Protein AF-A0A967DG82-F1 (afdb_monomer_lite)

Sequence (126 aa):
MVRFLAVLIALTVANRLSAQDAAATESRRQDIYQQKVTAAMSHSNGQLVRREIREFNAVPQMDSTDKQRTSFSGLYRQGKTPVSYTAPDAADKGDKGDLEEIHQLVQDLVNAKNTRDGPHPNTLPL

Radius of gyration: 22.32 Å; chains: 1; bounding box: 39×28×78 Å

Secondary structure (DSSP, 8-state):
-HHHHHHHHHHHHHHHHHHHHHHHHHHHTT--EEEEEEEEEE-TTS-EEEEEEEEEEEEE-SS-EEEEEEEEEEEEEETTEEEEES-TT-S--S-HHHHHHHHHHHHHHHS-TTS--S--TTTS--

Foldseek 3Di:
DVVVVVVVVVVVVVVVVVVVVVVLLVVLQVDFDKDKDWDWDDDPVRHTFKIKIWIWGWGDDPQDIDTDTPFIKMWGDDPPDIDIDTDLDDDDDPDPVVSVVRVVVVCCVVHVSPDDPDDDSPPDDD

Structure (mmCIF, N/CA/C/O backbone):
data_AF-A0A967DG82-F1
#
_entry.id   AF-A0A967DG82-F1
#
loop_
_atom_site.group_PDB
_atom_site.id
_atom_site.type_symbol
_atom_site.label_atom_id
_atom_site.label_alt_id
_atom_site.label_comp_id
_atom_site.label_asym_id
_atom_site.label_entity_id
_atom_site.label_seq_id
_atom_site.pdbx_PDB_ins_code
_atom_site.Cartn_x
_atom_site.Cartn_y
_atom_site.Cartn_z
_atom_site.occupancy
_atom_site.B_iso_or_equiv
_atom_site.auth_seq_id
_atom_site.auth_comp_id
_atom_site.auth_asym_id
_atom_site.auth_atom_id
_atom_site.pdbx_PDB_model_num
ATOM 1 N N . MET A 1 1 ? 5.747 4.452 -60.631 1.00 57.22 1 MET A N 1
ATOM 2 C CA . MET A 1 1 ? 6.833 4.924 -59.737 1.00 57.22 1 MET A CA 1
ATOM 3 C C . MET A 1 1 ? 6.353 5.435 -58.373 1.00 57.22 1 MET A C 1
ATOM 5 O O . MET A 1 1 ? 6.996 5.108 -57.390 1.00 57.22 1 MET A O 1
ATOM 9 N N . VAL A 1 2 ? 5.227 6.154 -58.255 1.00 54.25 2 VAL A N 1
ATOM 10 C CA . VAL A 1 2 ? 4.785 6.790 -56.985 1.00 54.25 2 VAL A CA 1
ATOM 11 C C . VAL A 1 2 ? 4.489 5.805 -55.830 1.00 54.25 2 VAL A C 1
ATOM 13 O O . VAL A 1 2 ? 4.797 6.095 -54.679 1.00 54.25 2 VAL A O 1
ATOM 16 N N . ARG A 1 3 ? 3.965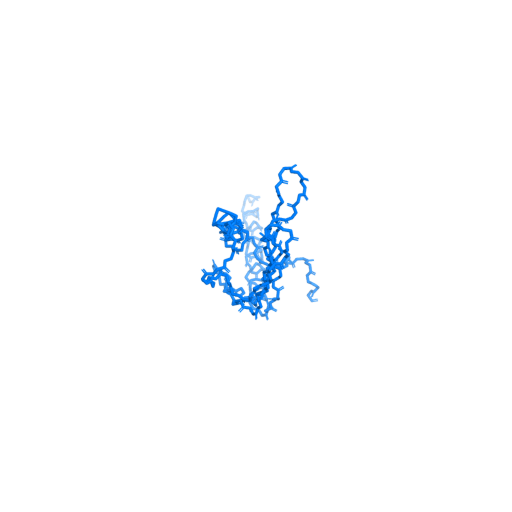 4.603 -56.118 1.00 54.78 3 ARG A N 1
ATOM 17 C CA . ARG A 1 3 ? 3.653 3.585 -55.089 1.00 54.78 3 ARG A CA 1
ATOM 18 C C . ARG A 1 3 ? 4.884 2.993 -54.387 1.00 54.78 3 ARG A C 1
ATOM 20 O O . ARG A 1 3 ? 4.795 2.655 -53.216 1.00 54.78 3 ARG A O 1
ATOM 27 N N . PHE A 1 4 ? 6.027 2.908 -55.070 1.00 55.53 4 PHE A N 1
ATOM 28 C CA . PHE A 1 4 ? 7.268 2.387 -54.480 1.00 55.53 4 PHE A CA 1
ATOM 29 C C . PHE A 1 4 ? 7.887 3.370 -53.480 1.00 55.53 4 PHE A C 1
ATOM 31 O O . PHE A 1 4 ? 8.402 2.954 -52.447 1.00 55.53 4 PHE A O 1
ATOM 38 N N . LEU A 1 5 ? 7.780 4.674 -53.752 1.00 59.19 5 LEU A N 1
ATOM 39 C CA . LEU A 1 5 ? 8.316 5.717 -52.879 1.00 59.19 5 LEU A CA 1
ATOM 40 C C . LEU A 1 5 ? 7.541 5.807 -51.552 1.00 59.19 5 LEU A C 1
ATOM 42 O O . LEU A 1 5 ? 8.149 5.938 -50.496 1.00 59.19 5 LEU A O 1
ATOM 46 N N . ALA A 1 6 ? 6.211 5.660 -51.590 1.00 60.59 6 ALA A N 1
ATOM 47 C CA . ALA A 1 6 ? 5.369 5.675 -50.391 1.00 60.59 6 ALA A CA 1
ATOM 48 C C . ALA A 1 6 ? 5.647 4.487 -49.451 1.00 60.59 6 ALA A C 1
ATOM 50 O O . ALA A 1 6 ? 5.713 4.665 -48.237 1.00 60.59 6 ALA A O 1
ATOM 51 N N . VAL A 1 7 ? 5.865 3.290 -50.008 1.00 68.31 7 VAL A N 1
ATOM 52 C CA . VAL A 1 7 ? 6.217 2.093 -49.224 1.00 68.31 7 VAL A CA 1
ATOM 53 C C . VAL A 1 7 ? 7.602 2.241 -48.593 1.00 68.31 7 VAL A C 1
ATOM 55 O O . VAL A 1 7 ? 7.778 1.891 -47.430 1.00 68.31 7 VAL A O 1
ATOM 58 N N . LEU A 1 8 ? 8.567 2.819 -49.315 1.00 68.31 8 LEU A N 1
ATOM 59 C CA . LEU A 1 8 ? 9.917 3.045 -48.797 1.00 68.31 8 LEU A CA 1
ATOM 60 C C . LEU A 1 8 ? 9.929 4.048 -47.630 1.00 68.31 8 LEU A C 1
ATOM 62 O O . LEU A 1 8 ? 10.612 3.813 -46.633 1.00 68.31 8 LEU A O 1
ATOM 66 N N . ILE A 1 9 ? 9.142 5.129 -47.733 1.00 70.50 9 ILE A N 1
ATOM 67 C CA . ILE A 1 9 ? 8.966 6.129 -46.665 1.00 70.50 9 ILE A CA 1
ATOM 68 C C . ILE A 1 9 ? 8.279 5.499 -45.448 1.00 70.50 9 ILE A C 1
ATOM 70 O O . ILE A 1 9 ? 8.747 5.670 -44.325 1.00 70.50 9 ILE A O 1
ATOM 74 N N . ALA A 1 10 ? 7.211 4.723 -45.655 1.00 66.88 10 ALA A N 1
ATOM 75 C CA . ALA A 1 10 ? 6.528 4.030 -44.563 1.00 66.88 10 ALA A CA 1
ATOM 76 C C . ALA A 1 10 ? 7.470 3.068 -43.816 1.00 66.88 10 ALA A C 1
ATOM 78 O O . ALA A 1 10 ? 7.479 3.054 -42.587 1.00 66.88 10 ALA A O 1
ATOM 79 N N . LEU A 1 11 ? 8.319 2.329 -44.542 1.00 69.50 11 LEU A N 1
ATOM 80 C CA . LEU A 1 11 ? 9.305 1.422 -43.946 1.00 69.50 11 LEU A CA 1
ATOM 81 C C . LEU A 1 11 ? 10.369 2.169 -43.130 1.00 69.50 11 LEU A C 1
ATOM 83 O O . LEU A 1 11 ? 10.753 1.729 -42.050 1.00 69.50 11 LEU A O 1
ATOM 87 N N . THR A 1 12 ? 10.850 3.310 -43.631 1.00 73.75 12 THR A N 1
ATOM 88 C CA . THR A 1 12 ? 11.868 4.106 -42.926 1.00 73.75 12 THR A CA 1
ATOM 89 C C . THR A 1 12 ? 11.311 4.771 -41.675 1.00 73.75 12 THR A C 1
ATOM 91 O O . THR A 1 12 ? 12.004 4.829 -40.659 1.00 73.75 12 THR A O 1
ATOM 94 N N . VAL A 1 13 ? 10.065 5.243 -41.726 1.00 69.69 13 VAL A N 1
ATOM 95 C CA . VAL A 1 13 ? 9.373 5.790 -40.554 1.00 69.69 13 VAL A CA 1
ATOM 96 C C . VAL A 1 13 ? 9.128 4.694 -39.519 1.00 69.69 13 VAL A C 1
ATOM 98 O O . VAL A 1 13 ? 9.475 4.895 -38.360 1.00 69.69 13 VAL A O 1
ATOM 101 N N . ALA A 1 14 ? 8.629 3.523 -39.929 1.00 67.12 14 ALA A N 1
ATOM 102 C CA . ALA A 1 14 ? 8.412 2.391 -39.027 1.00 67.12 14 ALA A CA 1
ATOM 103 C C . ALA A 1 14 ? 9.713 1.941 -38.340 1.00 67.12 14 ALA A C 1
ATOM 105 O O . ALA A 1 14 ? 9.728 1.778 -37.124 1.00 67.12 14 ALA A O 1
ATOM 106 N N . ASN A 1 15 ? 10.819 1.838 -39.087 1.00 66.81 15 ASN A N 1
ATOM 107 C CA . ASN A 1 15 ? 12.122 1.451 -38.536 1.00 66.81 15 ASN A CA 1
ATOM 108 C C . ASN A 1 15 ? 12.693 2.486 -37.555 1.00 66.81 15 ASN A C 1
ATOM 110 O O . ASN A 1 15 ? 13.323 2.123 -36.561 1.00 66.81 15 ASN A O 1
ATOM 114 N N . ARG A 1 16 ? 12.495 3.785 -37.820 1.00 60.38 16 ARG A N 1
ATOM 115 C CA . ARG A 1 16 ? 12.890 4.838 -36.872 1.00 60.38 16 ARG A CA 1
ATOM 116 C C . ARG A 1 16 ? 12.050 4.790 -35.607 1.00 60.38 16 ARG A C 1
ATOM 118 O O . ARG A 1 16 ? 12.615 4.908 -34.525 1.00 60.38 16 ARG A O 1
ATOM 125 N N . LEU A 1 17 ? 10.742 4.587 -35.746 1.00 62.66 17 LEU A N 1
ATOM 126 C CA . LEU A 1 17 ? 9.830 4.489 -34.613 1.00 62.66 17 LEU A CA 1
ATOM 127 C C . LEU A 1 17 ? 10.193 3.287 -33.731 1.00 62.66 17 LEU A C 1
ATOM 129 O O . LEU A 1 17 ? 10.389 3.449 -32.534 1.00 62.66 17 LEU A O 1
ATOM 133 N N . SER A 1 18 ? 10.433 2.117 -34.333 1.00 55.78 18 SER A N 1
ATOM 134 C CA . SER A 1 18 ? 10.856 0.923 -33.593 1.00 55.78 18 SER A CA 1
ATOM 135 C C . SER A 1 18 ? 12.213 1.093 -32.907 1.00 55.78 18 SER A C 1
ATOM 137 O O . SER A 1 18 ? 12.412 0.594 -31.804 1.00 55.78 18 SER A O 1
ATOM 139 N N . ALA A 1 19 ? 13.158 1.802 -33.535 1.00 61.12 19 ALA A N 1
ATOM 140 C CA . ALA A 1 19 ? 14.461 2.079 -32.932 1.00 61.12 19 ALA A CA 1
ATOM 141 C C . ALA A 1 19 ? 14.355 3.062 -31.752 1.00 61.12 19 ALA A C 1
ATOM 143 O O . ALA A 1 19 ? 15.042 2.891 -30.746 1.00 61.12 19 ALA A O 1
ATOM 144 N N . GLN A 1 20 ? 13.477 4.063 -31.852 1.00 60.44 20 GLN A N 1
ATOM 145 C CA . GLN A 1 20 ? 13.191 4.993 -30.758 1.00 60.44 20 GLN A CA 1
ATOM 146 C C . GLN A 1 20 ? 12.465 4.303 -29.601 1.00 60.44 20 GLN A C 1
ATOM 148 O O . GLN A 1 20 ? 12.838 4.509 -28.449 1.00 60.44 20 GLN A O 1
ATOM 153 N N . ASP A 1 21 ? 11.501 3.430 -29.891 1.00 60.56 21 ASP A N 1
ATOM 154 C CA . ASP A 1 21 ? 10.811 2.633 -28.876 1.00 60.56 21 ASP A CA 1
ATOM 155 C C . ASP A 1 21 ? 11.769 1.670 -28.165 1.00 60.56 21 ASP A C 1
ATOM 157 O O . ASP A 1 21 ? 11.703 1.523 -26.942 1.00 60.56 21 ASP A O 1
ATOM 161 N N . ALA A 1 22 ? 12.704 1.055 -28.897 1.00 60.12 22 ALA A N 1
ATOM 162 C CA . ALA A 1 22 ? 13.744 0.210 -28.315 1.00 60.12 22 ALA A CA 1
ATOM 163 C C . ALA A 1 22 ? 14.674 1.011 -27.387 1.00 60.12 22 ALA A C 1
ATOM 165 O O . ALA A 1 22 ? 14.914 0.588 -26.258 1.00 60.12 22 ALA A O 1
ATOM 166 N N . ALA A 1 23 ? 15.127 2.196 -27.809 1.00 60.75 23 ALA A N 1
ATOM 167 C CA . ALA A 1 23 ? 15.970 3.072 -26.993 1.00 60.75 23 ALA A CA 1
ATOM 168 C C . ALA A 1 23 ? 15.240 3.608 -25.747 1.00 60.75 23 ALA A C 1
ATOM 170 O O . ALA A 1 23 ? 15.806 3.624 -24.657 1.00 60.75 23 ALA A O 1
ATOM 171 N N . ALA A 1 24 ? 13.964 3.984 -25.873 1.00 57.72 24 ALA A N 1
ATOM 172 C CA .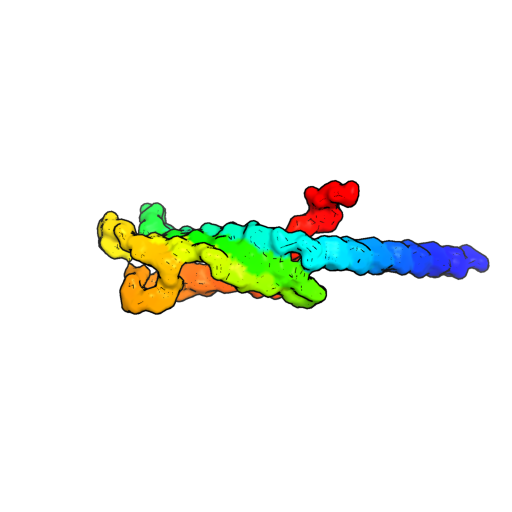 ALA A 1 24 ? 13.141 4.415 -24.744 1.00 57.72 24 ALA A CA 1
ATOM 173 C C . ALA A 1 24 ? 12.831 3.261 -23.779 1.00 57.72 24 ALA A C 1
ATOM 175 O O . ALA A 1 24 ? 12.673 3.464 -22.577 1.00 57.72 24 ALA A O 1
ATOM 176 N N . THR A 1 25 ? 12.716 2.033 -24.282 1.00 57.19 25 THR A N 1
ATOM 177 C CA . THR A 1 25 ? 12.580 0.830 -23.446 1.00 57.19 25 THR A CA 1
ATOM 178 C C . THR A 1 25 ? 13.882 0.520 -22.712 1.00 57.19 25 THR A C 1
ATOM 180 O O . THR A 1 25 ? 13.837 0.201 -21.529 1.00 57.19 25 THR A O 1
ATOM 183 N N . GLU A 1 26 ? 15.034 0.692 -23.364 1.00 57.97 26 GLU A N 1
ATOM 184 C CA . GLU A 1 26 ? 16.350 0.514 -22.741 1.00 57.97 26 GLU A CA 1
ATOM 185 C C . GLU A 1 26 ? 16.640 1.578 -21.672 1.00 57.97 26 GLU A C 1
ATOM 187 O O . GLU A 1 26 ? 17.102 1.246 -20.587 1.00 57.97 26 GLU A O 1
ATOM 192 N N . SER A 1 27 ? 16.299 2.846 -21.924 1.00 56.88 27 SER A N 1
ATOM 193 C CA . SER A 1 27 ? 16.437 3.926 -20.937 1.00 56.88 27 SER A CA 1
ATOM 194 C C . SER A 1 27 ? 15.531 3.708 -19.719 1.00 56.88 27 SER A C 1
ATOM 196 O O . SER A 1 27 ? 15.978 3.884 -18.590 1.00 56.88 27 SER A O 1
ATOM 198 N N . ARG A 1 28 ? 14.300 3.213 -19.917 1.00 56.91 28 ARG A N 1
ATOM 199 C CA . ARG A 1 28 ? 13.377 2.873 -18.817 1.00 56.91 28 ARG A CA 1
ATOM 200 C C . ARG A 1 28 ? 13.868 1.735 -17.920 1.00 56.91 28 ARG A C 1
ATOM 202 O O . ARG A 1 28 ? 13.444 1.675 -16.771 1.00 56.91 28 ARG A O 1
ATOM 209 N N . ARG A 1 29 ? 14.763 0.858 -18.394 1.00 58.12 29 ARG A N 1
ATOM 210 C CA . ARG A 1 29 ? 15.390 -0.168 -17.536 1.00 58.12 29 ARG A CA 1
ATOM 211 C C . ARG A 1 29 ? 16.305 0.426 -16.467 1.00 58.12 29 ARG A C 1
ATOM 213 O O . ARG A 1 29 ? 16.619 -0.267 -15.505 1.00 58.12 29 ARG A O 1
ATOM 220 N N . GLN A 1 30 ? 16.766 1.663 -16.643 1.00 57.16 30 GLN A N 1
ATOM 221 C CA . GLN A 1 30 ? 17.760 2.268 -15.755 1.00 57.16 30 GLN A CA 1
ATOM 222 C C . GLN A 1 30 ? 17.131 3.007 -14.565 1.00 57.16 30 GLN A C 1
ATOM 224 O O . GLN A 1 30 ? 17.803 3.202 -13.554 1.00 57.16 30 GLN A O 1
ATOM 229 N N . ASP A 1 31 ? 15.838 3.337 -14.634 1.00 65.38 31 ASP A N 1
ATOM 230 C CA . ASP A 1 31 ? 15.170 4.143 -13.613 1.00 65.38 31 ASP A CA 1
ATOM 231 C C . ASP A 1 31 ? 14.393 3.265 -12.625 1.00 65.38 31 ASP A C 1
ATOM 233 O O . ASP A 1 31 ? 13.201 2.987 -12.782 1.00 65.38 31 ASP A O 1
ATOM 237 N N . ILE A 1 32 ? 15.080 2.842 -11.561 1.00 76.62 32 ILE A N 1
ATOM 238 C CA . ILE A 1 32 ? 14.420 2.315 -10.362 1.00 76.62 32 ILE A CA 1
ATOM 239 C C . ILE A 1 32 ? 13.587 3.450 -9.764 1.00 76.62 32 ILE A C 1
ATOM 241 O O . ILE A 1 32 ? 14.126 4.503 -9.418 1.00 76.62 32 ILE A O 1
ATOM 245 N N . TYR A 1 33 ? 12.283 3.235 -9.598 1.00 82.06 33 TYR A N 1
ATOM 246 C CA . TYR A 1 33 ? 11.399 4.235 -9.003 1.00 82.06 33 TYR A CA 1
ATOM 247 C C . TYR A 1 33 ? 10.718 3.711 -7.741 1.00 82.06 33 TYR A C 1
ATOM 249 O O . TYR A 1 33 ? 10.506 2.510 -7.564 1.00 82.06 33 TYR A O 1
ATOM 257 N N . GLN A 1 34 ? 10.358 4.635 -6.849 1.00 88.06 34 GLN A N 1
ATOM 258 C CA . GLN A 1 34 ? 9.538 4.313 -5.687 1.00 88.06 34 GLN A CA 1
ATOM 259 C C . GLN A 1 34 ? 8.058 4.496 -6.011 1.00 88.06 34 GLN A C 1
ATOM 261 O O . GLN A 1 34 ? 7.613 5.585 -6.374 1.00 88.06 34 GLN A O 1
ATOM 266 N N . GLN A 1 35 ? 7.281 3.433 -5.837 1.00 88.50 35 GLN A N 1
ATOM 267 C CA . GLN A 1 35 ? 5.829 3.457 -5.940 1.00 88.50 35 GLN A CA 1
ATOM 268 C C . GLN A 1 35 ? 5.218 3.482 -4.538 1.00 88.50 35 GLN A C 1
ATOM 270 O O . GLN A 1 35 ? 5.387 2.542 -3.764 1.00 88.50 35 GLN A O 1
ATOM 275 N N . LYS A 1 36 ? 4.451 4.529 -4.224 1.00 91.94 36 LYS A N 1
ATOM 276 C CA . LYS A 1 36 ? 3.672 4.627 -2.984 1.00 91.94 36 LYS A CA 1
ATOM 277 C C . LYS A 1 36 ? 2.190 4.420 -3.266 1.00 91.94 36 LYS A C 1
ATOM 279 O O . LYS A 1 36 ? 1.592 5.168 -4.031 1.00 91.94 36 LYS A O 1
ATOM 284 N N . VAL A 1 37 ? 1.588 3.438 -2.604 1.00 91.81 37 VAL A N 1
ATOM 285 C CA . VAL A 1 37 ? 0.165 3.107 -2.715 1.00 91.81 37 VAL A CA 1
ATOM 286 C C . VAL A 1 37 ? -0.508 3.362 -1.377 1.00 91.81 37 VAL A C 1
ATOM 288 O O . VAL A 1 37 ? -0.115 2.795 -0.360 1.00 91.81 37 VAL A O 1
ATOM 291 N N . THR A 1 38 ? -1.524 4.221 -1.379 1.00 93.94 38 THR A N 1
ATOM 292 C CA . THR A 1 38 ? -2.389 4.453 -0.218 1.00 93.94 38 THR A CA 1
ATOM 293 C C . THR A 1 38 ? -3.790 3.973 -0.553 1.00 93.94 38 THR A C 1
ATOM 295 O O . THR A 1 38 ? -4.408 4.497 -1.474 1.00 93.94 38 THR A O 1
ATOM 298 N N . ALA A 1 39 ? -4.286 3.004 0.207 1.00 93.31 39 ALA A N 1
ATOM 299 C CA . ALA A 1 39 ? -5.657 2.523 0.129 1.00 93.31 39 ALA A CA 1
ATOM 300 C C . ALA A 1 39 ? -6.382 2.865 1.431 1.00 93.31 39 ALA A C 1
ATOM 302 O O . ALA A 1 39 ? -5.802 2.784 2.517 1.00 93.31 39 ALA A O 1
ATOM 303 N N . ALA A 1 40 ? -7.640 3.274 1.330 1.00 93.81 40 ALA A N 1
ATOM 304 C CA . ALA A 1 40 ? -8.473 3.594 2.477 1.00 93.81 40 ALA A CA 1
ATOM 305 C C . ALA A 1 40 ? -9.901 3.123 2.216 1.00 93.81 40 ALA A C 1
ATOM 307 O O . ALA A 1 40 ? -10.422 3.301 1.118 1.00 93.81 40 ALA A O 1
ATOM 308 N N . MET A 1 41 ? -10.515 2.550 3.243 1.00 92.81 41 MET A N 1
ATOM 309 C CA . MET A 1 41 ? -11.894 2.093 3.244 1.00 92.81 41 MET A CA 1
ATOM 310 C C . MET A 1 41 ? -12.676 2.829 4.317 1.00 92.81 41 MET A C 1
ATOM 312 O O . MET A 1 41 ? -12.236 2.944 5.468 1.00 92.81 41 MET A O 1
ATOM 316 N N . SER A 1 42 ? -13.862 3.276 3.931 1.00 93.88 42 SER A N 1
ATOM 317 C CA . SER A 1 42 ? -14.831 3.889 4.824 1.00 93.88 42 SER A CA 1
ATOM 318 C C . SER A 1 42 ? -16.177 3.207 4.644 1.00 93.88 42 SER A C 1
ATOM 320 O O . SER A 1 42 ? -16.577 2.914 3.520 1.00 93.88 42 SER A O 1
ATOM 322 N N . HIS A 1 43 ? -16.897 3.001 5.742 1.00 88.94 43 HIS A N 1
ATOM 323 C CA . HIS A 1 43 ? -18.293 2.576 5.678 1.00 88.94 43 HIS A CA 1
ATOM 324 C C . HIS A 1 43 ? -19.187 3.686 5.103 1.00 88.94 43 HIS A C 1
ATOM 326 O O . HIS A 1 43 ? -18.793 4.851 5.011 1.00 88.94 43 HIS A O 1
ATOM 332 N N . SER A 1 44 ? -20.434 3.341 4.775 1.00 90.88 44 SER A N 1
ATOM 333 C CA . SER A 1 44 ? -21.445 4.264 4.231 1.00 90.88 44 SER A CA 1
ATOM 334 C C . SER A 1 44 ? -21.724 5.491 5.109 1.00 90.88 44 SER A C 1
ATOM 336 O O . SER A 1 44 ? -22.157 6.525 4.611 1.00 90.88 44 SER A O 1
ATOM 338 N N . ASN A 1 45 ? -21.435 5.406 6.409 1.00 90.44 45 ASN A N 1
ATOM 339 C CA . ASN A 1 45 ? -21.532 6.516 7.359 1.00 90.44 45 ASN A CA 1
ATOM 340 C C . ASN A 1 45 ? -20.302 7.455 7.356 1.00 90.44 45 ASN A C 1
ATOM 342 O O . ASN A 1 45 ? -20.206 8.332 8.213 1.00 90.44 45 ASN A O 1
ATOM 346 N N . GLY A 1 46 ? -19.343 7.256 6.446 1.00 89.75 46 GLY A N 1
ATOM 347 C CA . GLY A 1 46 ? -18.123 8.058 6.324 1.00 89.75 46 GLY A CA 1
ATOM 348 C C . GLY A 1 46 ? -17.023 7.716 7.334 1.00 89.75 46 GLY A C 1
ATOM 349 O O . GLY A 1 46 ? -15.973 8.360 7.341 1.00 89.75 46 GLY A O 1
ATOM 350 N N . GLN A 1 47 ? -17.223 6.713 8.191 1.00 91.38 47 GLN A N 1
ATOM 351 C CA . GLN A 1 47 ? -16.221 6.298 9.164 1.00 91.38 47 GLN A CA 1
ATOM 352 C C . GLN A 1 47 ? -15.107 5.499 8.487 1.00 91.38 47 GLN A C 1
ATOM 354 O O . GLN A 1 47 ? -15.371 4.449 7.909 1.00 91.38 47 GLN A O 1
ATOM 359 N N . LEU A 1 48 ? -13.862 5.965 8.625 1.00 91.94 48 LEU A N 1
ATOM 360 C CA . LEU A 1 48 ? -12.679 5.215 8.205 1.00 91.94 48 LEU A CA 1
ATOM 361 C C . LEU A 1 48 ? -12.563 3.929 9.032 1.00 91.94 48 LEU A C 1
ATOM 363 O O . LEU A 1 48 ? -12.417 3.991 10.260 1.00 91.94 48 LEU A O 1
ATOM 367 N N . VAL A 1 49 ? -12.606 2.788 8.350 1.00 92.88 49 VAL A N 1
ATOM 368 C CA . VAL A 1 49 ? -12.502 1.457 8.965 1.00 92.88 49 VAL A CA 1
ATOM 369 C C . VAL A 1 49 ? -11.134 0.836 8.766 1.00 92.88 49 VAL A C 1
ATOM 371 O O . VAL A 1 49 ? -10.628 0.175 9.673 1.00 92.88 49 VAL A O 1
ATOM 374 N N . ARG A 1 50 ? -10.481 1.130 7.637 1.00 93.12 50 ARG A N 1
ATOM 375 C CA . ARG A 1 50 ? -9.133 0.650 7.347 1.00 93.12 50 ARG A CA 1
ATOM 376 C C . ARG A 1 50 ? -8.378 1.617 6.447 1.00 93.12 50 ARG A C 1
ATOM 378 O O . ARG A 1 50 ? -8.948 2.228 5.549 1.00 93.12 50 ARG A O 1
ATOM 385 N N . ARG A 1 51 ? -7.077 1.751 6.677 1.00 94.25 51 ARG A N 1
ATOM 386 C CA . ARG A 1 51 ? -6.143 2.468 5.813 1.00 94.25 51 ARG A CA 1
ATOM 387 C C . ARG A 1 51 ? -4.826 1.722 5.769 1.00 94.25 51 ARG A C 1
ATOM 389 O O . ARG A 1 51 ? -4.301 1.338 6.807 1.00 94.25 51 ARG A O 1
ATOM 396 N N . GLU A 1 52 ? -4.266 1.590 4.581 1.00 94.06 52 GLU A N 1
ATOM 397 C CA . GLU A 1 52 ? -2.972 0.962 4.368 1.00 94.06 52 GLU A CA 1
ATOM 398 C C . GLU A 1 52 ? -2.117 1.807 3.438 1.00 94.06 52 GLU A C 1
ATOM 400 O O . GLU A 1 52 ? -2.585 2.351 2.437 1.00 94.06 52 GLU A O 1
ATOM 405 N N . ILE A 1 53 ? -0.842 1.908 3.782 1.00 94.62 53 ILE A N 1
ATOM 406 C CA . ILE A 1 53 ? 0.189 2.568 2.999 1.00 94.62 53 ILE A CA 1
ATOM 407 C C . ILE A 1 53 ? 1.260 1.522 2.725 1.00 94.62 53 ILE A C 1
ATOM 409 O O . ILE A 1 53 ? 1.818 0.929 3.650 1.00 94.62 53 ILE A O 1
ATOM 413 N N . ARG A 1 54 ? 1.538 1.304 1.444 1.00 93.69 54 ARG A N 1
ATOM 414 C CA . ARG A 1 54 ? 2.577 0.399 0.959 1.00 93.69 54 ARG A CA 1
ATOM 415 C C . ARG A 1 54 ? 3.538 1.180 0.084 1.00 93.69 54 ARG A C 1
ATOM 417 O O . ARG A 1 54 ? 3.102 1.970 -0.751 1.00 93.69 54 ARG A O 1
ATOM 424 N N . GLU A 1 55 ? 4.826 0.948 0.264 1.00 93.75 55 GLU A N 1
ATOM 425 C CA . GLU A 1 55 ? 5.860 1.510 -0.602 1.00 93.75 55 GLU A CA 1
ATOM 426 C C . GLU A 1 55 ? 6.631 0.364 -1.245 1.00 93.75 55 GLU A C 1
ATOM 428 O O . GLU A 1 55 ? 6.892 -0.658 -0.603 1.00 93.75 55 GLU A O 1
ATOM 433 N N . PHE A 1 56 ? 6.936 0.518 -2.529 1.00 90.88 56 PHE A N 1
ATOM 434 C CA . PHE A 1 56 ? 7.615 -0.476 -3.343 1.00 90.88 56 PHE A CA 1
ATOM 435 C C . PHE A 1 56 ? 8.772 0.175 -4.089 1.00 90.88 56 PHE A C 1
ATOM 437 O O . PHE A 1 56 ? 8.619 1.270 -4.625 1.00 90.88 56 PHE A O 1
ATOM 444 N N . ASN A 1 57 ? 9.892 -0.531 -4.182 1.00 90.44 57 ASN A N 1
ATOM 445 C CA . ASN A 1 57 ? 10.877 -0.286 -5.224 1.00 90.44 57 ASN A CA 1
ATOM 446 C C . ASN A 1 57 ? 10.427 -1.057 -6.461 1.00 90.44 57 ASN A C 1
ATOM 448 O O . ASN A 1 57 ? 10.266 -2.276 -6.396 1.00 90.44 57 ASN A O 1
ATOM 452 N N . ALA A 1 58 ? 10.196 -0.343 -7.554 1.00 87.19 58 ALA A N 1
ATOM 453 C CA . ALA A 1 58 ? 9.758 -0.909 -8.813 1.00 87.19 58 ALA A CA 1
ATOM 454 C C . ALA A 1 58 ? 10.902 -0.858 -9.831 1.00 87.19 58 ALA A C 1
ATOM 456 O O . ALA A 1 58 ? 11.500 0.197 -10.058 1.00 87.19 58 ALA A O 1
ATOM 457 N N . VAL A 1 59 ? 11.199 -2.011 -10.425 1.00 84.06 59 VAL A N 1
ATOM 458 C CA . VAL A 1 59 ? 12.246 -2.204 -11.427 1.00 84.06 59 VAL A CA 1
ATOM 459 C C . VAL A 1 59 ? 11.587 -2.695 -12.718 1.00 84.06 59 VAL A C 1
ATOM 461 O O . VAL A 1 59 ? 11.184 -3.862 -12.792 1.00 84.06 59 VAL A O 1
ATOM 464 N N . PRO A 1 60 ? 11.451 -1.830 -13.737 1.00 77.50 60 PRO A N 1
ATOM 465 C CA . PRO A 1 60 ? 10.924 -2.230 -15.036 1.00 77.50 60 PRO A CA 1
ATOM 466 C C . PRO A 1 60 ? 11.771 -3.335 -15.684 1.00 77.50 60 PRO A C 1
ATOM 468 O O . PRO A 1 60 ? 12.991 -3.221 -15.788 1.00 77.50 60 PRO A O 1
ATOM 471 N N . GLN A 1 61 ? 11.113 -4.391 -16.153 1.00 73.25 61 GLN A N 1
ATOM 472 C CA . GLN A 1 61 ? 11.672 -5.465 -16.977 1.00 73.25 61 GLN A CA 1
ATOM 473 C C . GLN A 1 61 ? 11.130 -5.358 -18.413 1.00 73.25 61 GLN A C 1
ATOM 475 O O . GLN A 1 61 ? 10.403 -4.428 -18.759 1.00 73.25 61 GLN A O 1
ATOM 480 N N . MET A 1 62 ? 11.505 -6.298 -19.286 1.00 68.50 62 MET A N 1
ATOM 481 C CA . MET A 1 62 ? 11.082 -6.287 -20.694 1.00 68.50 62 MET A CA 1
ATOM 482 C C . MET A 1 62 ? 9.560 -6.449 -20.869 1.00 68.50 62 MET A C 1
ATOM 484 O O . MET A 1 62 ? 8.985 -5.849 -21.773 1.00 68.50 62 MET A O 1
ATOM 488 N N . ASP A 1 63 ? 8.922 -7.250 -20.020 1.00 72.88 63 ASP A N 1
ATOM 489 C CA . ASP A 1 63 ? 7.515 -7.663 -20.114 1.00 72.88 63 ASP A CA 1
ATOM 490 C C . ASP A 1 63 ? 6.742 -7.515 -18.790 1.00 72.88 63 ASP A C 1
ATOM 492 O O . ASP A 1 63 ? 5.559 -7.846 -18.705 1.00 72.88 63 ASP A O 1
ATOM 496 N N . SER A 1 64 ? 7.412 -7.035 -17.746 1.00 75.19 64 SER A N 1
ATOM 497 C CA . SER A 1 64 ? 6.909 -7.006 -16.378 1.00 75.19 64 SER A CA 1
ATOM 498 C C . SER A 1 64 ? 7.567 -5.879 -15.584 1.00 75.19 64 SER A C 1
ATOM 500 O O . SER A 1 64 ? 8.506 -5.239 -16.050 1.00 75.19 64 SER A O 1
ATOM 502 N N . THR A 1 65 ? 7.078 -5.629 -14.377 1.00 80.56 65 THR A N 1
ATOM 503 C CA . THR A 1 65 ? 7.737 -4.758 -13.401 1.00 80.56 65 THR A CA 1
ATOM 504 C C . THR A 1 65 ? 7.967 -5.589 -12.156 1.00 80.56 65 THR A C 1
ATOM 506 O O . THR A 1 65 ? 7.002 -6.079 -11.567 1.00 80.56 65 THR A O 1
ATOM 509 N N . ASP A 1 66 ? 9.221 -5.747 -11.742 1.00 84.94 66 ASP A N 1
ATOM 510 C CA . ASP A 1 66 ? 9.513 -6.351 -10.446 1.00 84.94 66 ASP A CA 1
ATOM 511 C C . ASP A 1 66 ? 9.265 -5.310 -9.351 1.00 84.94 66 ASP A C 1
ATOM 513 O O . ASP A 1 66 ? 9.739 -4.177 -9.444 1.00 84.94 66 ASP A O 1
ATOM 517 N N . LYS A 1 67 ? 8.481 -5.664 -8.333 1.00 88.50 67 LYS A N 1
ATOM 518 C CA . LYS A 1 67 ? 8.078 -4.755 -7.255 1.00 88.50 67 LYS A CA 1
ATOM 519 C C . LYS A 1 67 ? 8.429 -5.373 -5.917 1.00 88.50 67 LYS A C 1
ATOM 521 O O . LYS A 1 67 ? 7.743 -6.267 -5.423 1.00 88.50 67 LYS A O 1
ATOM 526 N N . GLN A 1 68 ? 9.445 -4.820 -5.269 1.00 90.94 68 GLN A N 1
ATOM 527 C CA . GLN A 1 68 ? 9.815 -5.208 -3.917 1.00 90.94 68 GLN A CA 1
ATOM 528 C C . GLN A 1 68 ? 9.208 -4.234 -2.909 1.00 90.94 68 GLN A C 1
ATOM 530 O O . GLN A 1 68 ? 9.525 -3.046 -2.915 1.00 90.94 68 GLN A O 1
ATOM 535 N N . ARG A 1 69 ? 8.354 -4.728 -2.004 1.00 92.00 69 ARG A N 1
ATOM 536 C CA . ARG A 1 69 ? 7.791 -3.902 -0.925 1.00 92.00 69 ARG A CA 1
ATOM 537 C C . ARG A 1 69 ? 8.890 -3.490 0.055 1.00 92.00 69 ARG A C 1
ATOM 539 O O . ARG A 1 69 ? 9.503 -4.348 0.684 1.00 92.00 69 ARG A O 1
ATOM 546 N N . THR A 1 70 ? 9.092 -2.189 0.217 1.00 93.88 70 THR A N 1
ATOM 547 C CA . THR A 1 70 ? 10.074 -1.596 1.136 1.00 93.88 70 THR A CA 1
ATOM 548 C C . THR A 1 70 ? 9.454 -1.178 2.461 1.00 93.88 70 THR A C 1
ATOM 550 O O . THR A 1 70 ? 10.109 -1.263 3.496 1.00 93.88 70 THR A O 1
ATOM 553 N N . SER A 1 71 ? 8.187 -0.755 2.450 1.00 93.94 71 SER A N 1
ATOM 554 C CA . SER A 1 71 ? 7.482 -0.303 3.648 1.00 93.94 71 SER A CA 1
ATOM 555 C C . SER A 1 71 ? 6.021 -0.734 3.644 1.00 93.94 71 SER A C 1
ATOM 557 O O . SER A 1 71 ? 5.374 -0.852 2.597 1.00 93.94 71 SER A O 1
ATOM 559 N N . PHE A 1 72 ? 5.501 -0.967 4.845 1.00 94.00 72 PHE A N 1
ATOM 560 C CA . PHE A 1 72 ? 4.093 -1.210 5.098 1.00 94.00 72 PHE A CA 1
ATOM 561 C C . PHE A 1 72 ? 3.685 -0.522 6.401 1.00 94.00 72 PHE A C 1
ATOM 563 O O . PHE A 1 72 ? 4.310 -0.708 7.445 1.00 94.00 72 PHE A O 1
ATOM 570 N N . SER A 1 73 ? 2.581 0.215 6.357 1.00 93.69 73 SER A N 1
ATOM 571 C CA . SER A 1 73 ? 1.867 0.644 7.556 1.00 93.69 73 SER A CA 1
ATOM 572 C C . SER A 1 73 ? 0.372 0.514 7.327 1.00 93.69 73 SER A C 1
ATOM 574 O O . SER A 1 73 ? -0.156 0.905 6.289 1.00 93.69 73 SER A O 1
ATOM 576 N N . GLY A 1 74 ? -0.306 -0.064 8.302 1.00 93.50 74 GLY A N 1
ATOM 577 C CA . GLY A 1 74 ? -1.738 -0.262 8.300 1.00 93.50 74 GLY A CA 1
ATOM 578 C C . GLY A 1 74 ? -2.352 0.315 9.560 1.00 93.50 74 GLY A C 1
ATOM 579 O O . GLY A 1 74 ? -1.713 0.410 10.609 1.00 93.50 74 GLY A O 1
ATOM 580 N N . LEU A 1 75 ? -3.610 0.698 9.445 1.00 93.25 75 LEU A N 1
ATOM 581 C CA . LEU A 1 75 ? -4.446 1.147 10.538 1.00 93.25 75 LEU A CA 1
ATOM 582 C C . LEU A 1 75 ? -5.847 0.611 10.289 1.00 93.25 75 LEU A C 1
ATOM 584 O O . LEU A 1 75 ? -6.392 0.799 9.206 1.00 93.25 75 LEU A O 1
ATOM 588 N N . TYR A 1 76 ? -6.426 -0.059 11.275 1.00 92.94 76 TYR A N 1
ATOM 589 C CA . TYR A 1 76 ? -7.822 -0.480 11.238 1.00 92.94 76 TYR A CA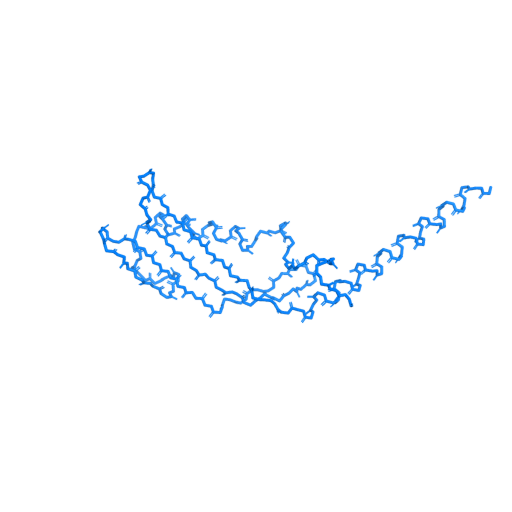 1
ATOM 590 C C . TYR A 1 76 ? -8.557 0.045 12.462 1.00 92.94 76 TYR A C 1
ATOM 592 O O . TYR A 1 76 ? -7.944 0.483 13.436 1.00 92.94 76 TYR A O 1
ATOM 600 N N . ARG A 1 77 ? -9.883 0.027 12.417 1.00 90.12 77 ARG A N 1
ATOM 601 C CA . ARG A 1 77 ? -10.716 0.462 13.529 1.00 90.12 77 ARG A CA 1
ATOM 602 C C . ARG A 1 77 ? -11.228 -0.739 14.319 1.00 90.12 77 ARG A C 1
ATOM 604 O O . ARG A 1 77 ? -11.908 -1.597 13.773 1.00 90.12 77 ARG A O 1
ATOM 611 N N . GLN A 1 78 ? -10.966 -0.758 15.622 1.00 88.12 78 GLN A N 1
ATOM 612 C CA . GLN A 1 78 ? -11.571 -1.690 16.570 1.00 88.12 78 GLN A CA 1
ATOM 613 C C . GLN A 1 78 ? -12.537 -0.908 17.469 1.00 88.12 78 GLN A C 1
ATOM 615 O O . GLN A 1 78 ? -12.142 -0.207 18.405 1.00 88.12 78 GLN A O 1
ATOM 620 N N . GLY A 1 79 ? -13.828 -0.941 17.129 1.00 86.06 79 GLY A N 1
ATOM 621 C CA . GLY A 1 79 ? -14.848 -0.126 17.792 1.00 86.06 79 GLY A CA 1
ATOM 622 C C . GLY A 1 79 ? -14.614 1.377 17.593 1.00 86.06 79 GLY A C 1
ATOM 623 O O . GLY A 1 79 ? -14.872 1.929 16.522 1.00 86.06 79 GLY A O 1
ATOM 624 N N . LYS A 1 80 ? -14.146 2.077 18.633 1.00 86.62 80 LYS A N 1
ATOM 625 C CA . LYS A 1 80 ? -13.808 3.513 18.561 1.00 86.62 80 LYS A CA 1
ATOM 626 C C . LYS A 1 80 ? -12.307 3.784 18.460 1.00 86.62 80 LYS A C 1
ATOM 628 O O . LYS A 1 80 ? -11.931 4.931 18.230 1.00 86.62 80 LYS A O 1
ATOM 633 N N . THR A 1 81 ? -11.483 2.751 18.591 1.00 89.81 81 THR A N 1
ATOM 634 C CA . THR A 1 81 ? -10.033 2.882 18.710 1.00 89.81 81 THR A CA 1
ATOM 635 C C . THR A 1 81 ? -9.359 2.516 17.390 1.00 89.81 81 THR A C 1
ATOM 637 O O . THR A 1 81 ? -9.678 1.471 16.819 1.00 89.81 81 THR A O 1
ATOM 640 N N . PRO A 1 82 ? -8.442 3.347 16.872 1.00 90.56 82 PRO A N 1
ATOM 641 C CA . PRO A 1 82 ? -7.568 2.942 15.784 1.00 90.56 82 PRO A CA 1
ATOM 642 C C . PRO A 1 82 ? -6.478 1.998 16.304 1.00 90.56 82 PRO A C 1
ATOM 644 O O . PRO A 1 82 ? -5.843 2.273 17.320 1.00 90.56 82 PRO A O 1
ATOM 647 N N . VAL A 1 83 ? -6.236 0.908 15.586 1.00 92.44 83 VAL A N 1
ATOM 648 C CA . VAL A 1 83 ? -5.187 -0.067 15.880 1.00 92.44 83 VAL A CA 1
ATOM 649 C C . VAL A 1 83 ? -4.233 -0.123 14.691 1.00 92.44 83 VAL A C 1
ATOM 651 O O . VAL A 1 83 ? -4.630 -0.416 13.561 1.00 92.44 83 VAL A O 1
ATOM 654 N N . SER A 1 84 ? -2.966 0.195 14.947 1.00 92.81 84 SER A N 1
ATOM 655 C CA . SER A 1 84 ? -1.915 0.216 13.929 1.00 92.81 84 SER A CA 1
ATOM 656 C C . SER A 1 84 ? -1.294 -1.159 13.732 1.00 92.81 84 SER A C 1
ATOM 658 O O . SER A 1 84 ? -1.256 -1.985 14.642 1.00 92.81 84 SER A O 1
ATOM 660 N N . TYR A 1 85 ? -0.748 -1.388 12.542 1.00 91.44 85 TYR A N 1
ATOM 661 C CA . TYR A 1 85 ? -0.041 -2.614 12.223 1.00 91.44 85 TYR A CA 1
ATOM 662 C C . TYR A 1 85 ? 1.005 -2.458 11.125 1.00 91.44 85 TYR A C 1
ATOM 664 O O . TYR A 1 85 ? 0.916 -1.579 10.278 1.00 91.44 85 TYR A O 1
ATOM 672 N N . THR A 1 86 ? 1.995 -3.348 11.131 1.00 89.75 86 THR A N 1
ATOM 673 C CA . THR A 1 86 ? 3.196 -3.245 10.282 1.00 89.75 86 THR A CA 1
ATOM 674 C C . THR A 1 86 ? 3.351 -4.383 9.275 1.00 89.75 86 THR A C 1
ATOM 676 O O . THR A 1 86 ? 4.240 -4.338 8.433 1.00 89.75 86 THR A O 1
ATOM 679 N N . ALA A 1 87 ? 2.472 -5.385 9.311 1.00 84.25 87 ALA A N 1
ATOM 680 C CA . ALA A 1 87 ? 2.458 -6.481 8.347 1.00 84.25 87 ALA A CA 1
ATOM 681 C C . ALA A 1 87 ? 1.021 -6.796 7.901 1.00 84.25 87 ALA A C 1
ATOM 683 O O . ALA A 1 87 ? 0.139 -6.820 8.765 1.00 84.25 87 ALA A O 1
ATOM 684 N N . PRO A 1 88 ? 0.781 -7.063 6.606 1.00 74.94 88 PRO A N 1
ATOM 685 C CA . PRO A 1 88 ? -0.557 -7.345 6.076 1.00 74.94 88 PRO A CA 1
ATOM 686 C C . PRO A 1 88 ? -1.193 -8.604 6.689 1.00 74.94 88 PRO A C 1
ATOM 688 O O . PRO A 1 88 ? -2.389 -8.602 6.952 1.00 74.94 88 PRO A O 1
ATOM 691 N N . ASP A 1 89 ? -0.390 -9.613 7.046 1.00 71.38 89 ASP A N 1
ATOM 692 C CA . ASP A 1 89 ? -0.891 -10.949 7.422 1.00 71.38 89 ASP A CA 1
ATOM 693 C C . ASP A 1 89 ? -0.852 -11.247 8.932 1.00 71.38 89 ASP A C 1
ATOM 695 O O . ASP A 1 89 ? -0.986 -12.395 9.351 1.00 71.38 89 ASP A O 1
ATOM 699 N N . ALA A 1 90 ? -0.611 -10.246 9.789 1.00 66.19 90 ALA A N 1
ATOM 700 C CA . ALA A 1 90 ? -0.521 -10.531 11.228 1.00 66.19 90 ALA A CA 1
ATOM 701 C C . ALA A 1 90 ? -1.887 -10.944 11.818 1.00 66.19 90 ALA A C 1
ATOM 703 O O . ALA A 1 90 ? -2.919 -10.423 11.411 1.00 66.19 90 ALA A O 1
ATOM 704 N N . ALA A 1 91 ? -1.859 -11.842 12.807 1.00 58.84 91 ALA A N 1
ATOM 705 C CA . ALA A 1 91 ? -2.978 -12.682 13.256 1.00 58.84 91 ALA A CA 1
ATOM 706 C C . ALA A 1 91 ? -4.222 -11.978 13.846 1.00 58.84 91 ALA A C 1
ATOM 708 O O . ALA A 1 91 ? -5.220 -12.649 14.097 1.00 58.84 91 ALA A O 1
ATOM 709 N N . ASP A 1 92 ? -4.197 -10.662 14.058 1.00 63.22 92 ASP A N 1
ATOM 710 C CA . ASP A 1 92 ? -5.327 -9.913 14.618 1.00 63.22 92 ASP A CA 1
ATOM 711 C C . ASP A 1 92 ? -5.411 -8.517 13.991 1.00 63.22 92 ASP A C 1
ATOM 713 O O . ASP A 1 92 ? -4.543 -7.671 14.241 1.00 63.22 92 ASP A O 1
ATOM 717 N N . LYS A 1 93 ? -6.380 -8.289 13.090 1.00 70.00 93 LYS A N 1
ATOM 718 C CA . LYS A 1 93 ? -6.439 -7.052 12.290 1.00 70.00 93 L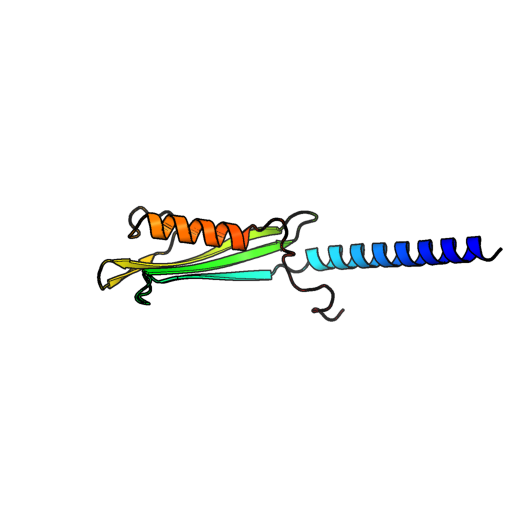YS A CA 1
ATOM 719 C C . LYS A 1 93 ? -7.831 -6.496 12.031 1.00 70.00 93 LYS A C 1
ATOM 721 O O . LYS A 1 93 ? -7.987 -5.789 11.046 1.00 70.00 93 LYS A O 1
ATOM 726 N N . GLY A 1 94 ? -8.814 -6.754 12.886 1.00 75.94 94 GLY A N 1
ATOM 727 C CA . GLY A 1 94 ? -10.173 -6.218 12.722 1.00 75.94 94 GLY A CA 1
ATOM 728 C C . GLY A 1 94 ? -11.044 -7.065 11.798 1.00 75.94 94 GLY A C 1
ATOM 729 O O . GLY A 1 94 ? -10.850 -8.276 11.714 1.00 75.94 94 GLY A O 1
ATOM 730 N N . ASP A 1 95 ? -12.022 -6.442 11.139 1.00 86.56 95 ASP A N 1
ATOM 731 C CA . ASP A 1 95 ? -12.948 -7.168 10.270 1.00 86.56 95 ASP A CA 1
ATOM 732 C C . ASP A 1 95 ? -12.209 -7.835 9.096 1.00 86.56 95 ASP A C 1
ATOM 734 O O . ASP A 1 95 ? -11.345 -7.223 8.452 1.00 86.56 95 ASP A O 1
ATOM 738 N N . LYS A 1 96 ? -12.511 -9.119 8.866 1.00 85.75 96 LYS A N 1
ATOM 739 C CA . LYS A 1 96 ? -11.850 -9.933 7.837 1.00 85.75 96 LYS A CA 1
ATOM 740 C C . LYS A 1 96 ? -12.320 -9.578 6.429 1.00 85.75 96 LYS A C 1
ATOM 742 O O . LYS A 1 96 ? -11.499 -9.648 5.522 1.00 85.75 96 LYS A O 1
ATOM 747 N N . GLY A 1 97 ? -13.582 -9.181 6.266 1.00 87.62 97 GLY A N 1
ATOM 748 C CA . GLY A 1 97 ? -14.112 -8.716 4.986 1.00 87.62 97 GLY A CA 1
ATOM 749 C C . GLY A 1 97 ? -13.407 -7.437 4.554 1.00 87.62 97 GLY A C 1
ATOM 750 O O . GLY A 1 97 ? -12.850 -7.389 3.464 1.00 87.62 97 GLY A O 1
ATOM 751 N N . ASP A 1 98 ? -13.275 -6.467 5.464 1.00 87.81 98 ASP A N 1
ATOM 752 C CA . ASP A 1 98 ? -12.528 -5.229 5.192 1.00 87.81 98 ASP A CA 1
ATOM 753 C C . ASP A 1 98 ? -11.064 -5.493 4.800 1.00 87.81 98 ASP A C 1
ATOM 755 O O . ASP A 1 98 ? -10.468 -4.764 4.006 1.00 87.81 98 ASP A O 1
ATOM 759 N N . LEU A 1 99 ? -10.435 -6.501 5.416 1.00 88.69 99 LEU A N 1
ATOM 760 C CA . LEU A 1 99 ? -9.059 -6.880 5.090 1.00 88.69 99 LEU A CA 1
ATOM 761 C C . LEU A 1 99 ? -8.968 -7.497 3.691 1.00 88.69 99 LEU A C 1
ATOM 763 O O . LEU A 1 99 ? -8.073 -7.150 2.924 1.00 88.69 99 LEU A O 1
ATOM 767 N N . GLU A 1 100 ? -9.875 -8.415 3.372 1.00 88.81 100 GLU A N 1
ATOM 768 C CA . GLU A 1 100 ? -9.928 -9.082 2.073 1.00 88.81 100 GLU A CA 1
ATOM 769 C C . GLU A 1 100 ? -10.204 -8.079 0.945 1.00 88.81 100 GLU A C 1
ATOM 771 O O . GLU A 1 100 ? -9.481 -8.060 -0.051 1.00 88.81 100 GLU A O 1
ATOM 776 N N . GLU A 1 101 ? -11.167 -7.177 1.139 1.00 90.25 101 GLU A N 1
ATOM 777 C CA . GLU A 1 101 ? -11.526 -6.148 0.163 1.00 90.25 101 GLU A CA 1
ATOM 778 C C . GLU A 1 101 ? -10.369 -5.185 -0.121 1.00 90.25 101 GLU A C 1
ATOM 780 O O . GLU A 1 101 ? -10.031 -4.949 -1.286 1.00 90.25 101 GLU A O 1
ATOM 785 N N . ILE A 1 102 ? -9.708 -4.651 0.917 1.00 90.56 102 ILE A N 1
ATOM 786 C CA . ILE A 1 102 ? -8.581 -3.736 0.698 1.00 90.56 102 ILE A CA 1
ATOM 787 C C . ILE A 1 102 ? -7.395 -4.452 0.043 1.00 90.56 102 ILE A C 1
ATOM 789 O O . ILE A 1 102 ? -6.680 -3.850 -0.761 1.00 90.56 102 ILE A O 1
ATOM 793 N N . HIS A 1 103 ? -7.173 -5.728 0.376 1.00 89.12 103 HIS A N 1
ATOM 794 C CA . HIS A 1 103 ? -6.118 -6.537 -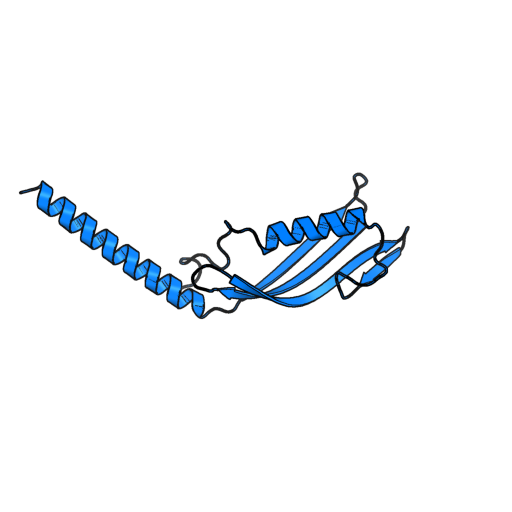0.224 1.00 89.12 103 HIS A CA 1
ATOM 795 C C . HIS A 1 103 ? -6.381 -6.766 -1.706 1.00 89.12 103 HIS A C 1
ATOM 797 O O . HIS A 1 103 ? -5.474 -6.548 -2.510 1.00 89.12 103 HIS A O 1
ATOM 803 N N . GLN A 1 104 ? -7.609 -7.133 -2.069 1.00 89.31 104 GLN A N 1
ATOM 804 C CA . GLN A 1 104 ? -7.998 -7.316 -3.461 1.00 89.31 104 GLN A CA 1
ATOM 805 C C . GLN A 1 104 ? -7.863 -6.006 -4.248 1.00 89.31 104 GLN A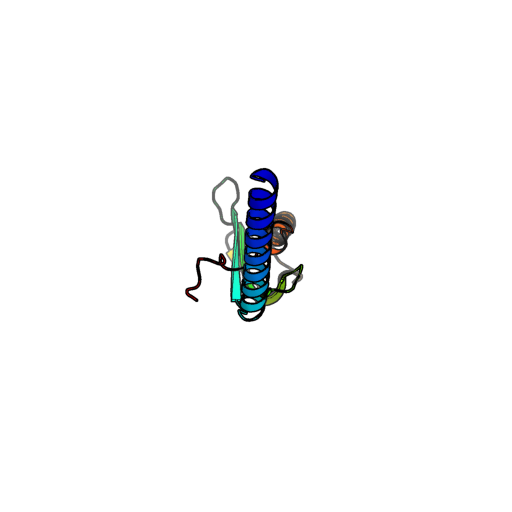 C 1
ATOM 807 O O . GLN A 1 104 ? -7.206 -5.982 -5.286 1.00 89.31 104 GLN A O 1
ATOM 812 N N . LEU A 1 105 ? -8.367 -4.891 -3.706 1.00 89.12 105 LEU A N 1
ATOM 813 C CA . LEU A 1 105 ? -8.233 -3.566 -4.318 1.00 89.12 105 LEU A CA 1
ATOM 814 C C . LEU A 1 105 ? -6.767 -3.201 -4.585 1.00 89.12 105 LEU A C 1
ATOM 816 O O . LEU A 1 105 ? -6.412 -2.714 -5.656 1.00 89.12 105 LEU A O 1
ATOM 820 N N . VAL A 1 106 ? -5.898 -3.412 -3.599 1.00 88.94 106 VAL A N 1
ATOM 821 C CA . VAL A 1 106 ? -4.475 -3.094 -3.732 1.00 88.94 106 VAL A CA 1
ATOM 822 C C . VAL A 1 106 ? -3.796 -4.027 -4.724 1.00 88.94 106 VAL A C 1
ATOM 824 O O . VAL A 1 106 ? -2.955 -3.566 -5.493 1.00 88.94 106 VAL A O 1
ATOM 827 N N . GLN A 1 107 ? -4.151 -5.310 -4.728 1.00 87.94 107 GLN A N 1
ATOM 828 C CA . GLN A 1 107 ? -3.633 -6.279 -5.685 1.00 87.94 107 GLN A CA 1
ATOM 829 C C . GLN A 1 107 ? -3.986 -5.870 -7.118 1.00 87.94 107 GLN A C 1
ATOM 831 O O . GLN A 1 107 ? -3.108 -5.877 -7.983 1.00 87.94 107 GLN A O 1
ATOM 836 N N . ASP A 1 108 ? -5.224 -5.434 -7.341 1.00 86.19 108 ASP A N 1
ATOM 837 C CA . ASP A 1 108 ? -5.692 -4.954 -8.638 1.00 86.19 108 ASP A CA 1
ATOM 838 C C . ASP A 1 108 ? -4.987 -3.656 -9.054 1.00 86.19 108 ASP A C 1
ATOM 840 O O . ASP A 1 108 ? -4.619 -3.506 -10.214 1.00 86.19 108 ASP A O 1
ATOM 844 N N . LEU A 1 109 ? -4.721 -2.740 -8.117 1.00 82.19 109 LEU A N 1
ATOM 845 C CA . LEU A 1 109 ? -4.003 -1.489 -8.399 1.00 82.19 109 LEU A CA 1
ATOM 846 C C . LEU A 1 109 ? -2.506 -1.690 -8.662 1.00 82.19 109 LEU A C 1
ATOM 848 O O . LEU A 1 109 ? -1.926 -1.006 -9.502 1.00 82.19 109 LEU A O 1
ATOM 852 N N . VAL A 1 110 ? -1.853 -2.578 -7.912 1.00 82.88 110 VAL A N 1
ATOM 853 C CA . VAL A 1 110 ? -0.400 -2.785 -7.994 1.00 82.88 110 VAL A CA 1
ATOM 854 C C . VAL A 1 110 ? -0.034 -3.687 -9.168 1.00 82.88 110 VAL A C 1
ATOM 856 O O . VAL A 1 110 ? 0.994 -3.445 -9.798 1.00 82.88 110 VAL A O 1
ATOM 859 N N . ASN A 1 111 ? -0.852 -4.699 -9.467 1.00 78.06 111 ASN A N 1
ATOM 860 C CA . ASN A 1 111 ? -0.534 -5.755 -10.433 1.00 78.06 111 ASN A CA 1
ATOM 861 C C . ASN A 1 111 ? -1.450 -5.748 -11.666 1.00 78.06 111 ASN A C 1
ATOM 863 O O . ASN A 1 111 ? -1.606 -6.776 -12.332 1.00 78.06 111 ASN A O 1
ATOM 867 N N . ALA A 1 112 ? -2.065 -4.608 -11.991 1.00 72.38 112 ALA A N 1
ATOM 868 C CA . ALA A 1 112 ? -2.859 -4.480 -13.205 1.00 72.38 112 ALA A CA 1
ATOM 869 C C . ALA A 1 112 ? -2.000 -4.764 -14.452 1.00 72.38 112 ALA A C 1
ATOM 871 O O . ALA A 1 112 ? -1.151 -3.979 -14.860 1.00 72.38 112 ALA A O 1
ATOM 872 N N . LYS A 1 113 ? -2.268 -5.897 -15.110 1.00 63.59 113 LYS A N 1
ATOM 873 C CA . LYS A 1 113 ? -1.495 -6.385 -16.270 1.00 63.59 113 LYS A CA 1
ATOM 874 C C . LYS A 1 113 ? -1.473 -5.427 -17.467 1.00 63.59 113 LYS A C 1
ATOM 876 O O . LYS A 1 113 ? -0.570 -5.502 -18.289 1.00 63.59 113 LYS A O 1
ATOM 881 N N . ASN A 1 114 ? -2.470 -4.548 -17.566 1.00 61.84 114 ASN A N 1
ATOM 882 C CA . ASN A 1 114 ? -2.627 -3.606 -18.676 1.00 61.84 114 ASN A CA 1
ATOM 883 C C . ASN A 1 114 ? -2.229 -2.170 -18.307 1.00 61.84 114 ASN A C 1
ATOM 885 O O . ASN A 1 114 ? -2.445 -1.256 -19.104 1.00 61.84 114 ASN A O 1
ATOM 889 N N . THR A 1 115 ? -1.693 -1.933 -17.107 1.00 60.12 115 THR A N 1
ATOM 890 C CA . THR A 1 115 ? -1.224 -0.599 -16.731 1.00 60.12 115 THR A CA 1
ATOM 891 C C . THR A 1 115 ? 0.244 -0.461 -17.070 1.00 60.12 115 THR A C 1
ATOM 893 O O . THR A 1 115 ? 1.068 -1.271 -16.653 1.00 60.12 115 THR A O 1
ATOM 896 N N . ARG A 1 116 ? 0.576 0.585 -17.829 1.00 59.59 116 ARG A N 1
ATOM 897 C CA . ARG A 1 116 ? 1.969 0.941 -18.074 1.00 59.59 116 ARG A CA 1
ATOM 898 C C . ARG A 1 116 ? 2.551 1.526 -16.790 1.00 59.59 116 ARG A C 1
ATOM 900 O O . ARG A 1 116 ? 2.203 2.640 -16.411 1.00 59.59 116 ARG A O 1
ATOM 907 N N . ASP A 1 117 ? 3.413 0.758 -16.147 1.00 62.59 117 ASP A N 1
ATOM 908 C CA . ASP A 1 117 ? 4.197 1.181 -14.993 1.00 62.59 117 ASP A CA 1
ATOM 909 C C . ASP A 1 117 ? 5.303 2.170 -15.420 1.00 62.59 117 ASP A C 1
ATOM 911 O O . ASP A 1 117 ? 5.931 2.008 -16.471 1.00 62.59 117 ASP A O 1
ATOM 915 N N . GLY A 1 118 ? 5.531 3.208 -14.609 1.00 58.81 118 GLY A N 1
ATOM 916 C CA . GLY A 1 118 ? 6.582 4.210 -14.820 1.00 58.81 118 GLY A CA 1
ATOM 917 C C . GLY A 1 118 ? 6.161 5.480 -15.588 1.00 58.81 118 GLY A C 1
ATOM 918 O O . GLY A 1 118 ? 5.056 5.569 -16.135 1.00 58.81 118 GLY A O 1
ATOM 919 N N . PRO A 1 119 ? 7.031 6.510 -15.604 1.00 55.56 119 PRO A N 1
ATOM 920 C CA . PRO A 1 119 ? 6.767 7.778 -16.280 1.00 55.56 119 PRO A CA 1
ATOM 921 C C . PRO A 1 119 ? 6.564 7.593 -17.792 1.00 55.56 119 PRO A C 1
ATOM 923 O O . PRO A 1 119 ? 7.070 6.661 -18.421 1.00 55.56 119 PRO A O 1
ATOM 926 N N . HIS A 1 120 ? 5.808 8.504 -18.410 1.00 55.31 120 HIS A N 1
ATOM 927 C CA . HIS A 1 120 ? 5.681 8.540 -19.864 1.00 55.31 120 HIS A CA 1
ATOM 928 C C . HIS A 1 120 ? 7.057 8.756 -20.518 1.00 55.31 120 HIS A C 1
ATOM 930 O O . HIS A 1 120 ? 7.836 9.565 -20.017 1.00 55.31 120 HIS A O 1
ATOM 936 N N . PRO A 1 121 ? 7.342 8.149 -21.686 1.00 52.94 121 PRO A N 1
ATOM 937 C CA . PRO A 1 121 ? 8.556 8.440 -22.458 1.00 52.94 121 PRO A CA 1
ATOM 938 C C . PRO A 1 121 ? 8.806 9.930 -22.759 1.00 52.94 121 PRO A C 1
ATOM 940 O O . PRO A 1 121 ? 9.904 10.293 -23.142 1.00 52.94 121 PRO A O 1
ATOM 943 N N . ASN A 1 122 ? 7.800 10.792 -22.561 1.00 57.41 122 ASN A N 1
ATOM 944 C CA . ASN A 1 122 ? 7.877 12.236 -22.802 1.00 57.41 122 ASN A CA 1
ATOM 945 C C . ASN A 1 122 ? 7.884 13.058 -21.500 1.00 57.41 122 ASN A C 1
ATOM 947 O O . ASN A 1 122 ? 7.826 14.281 -21.560 1.00 57.41 122 ASN A O 1
ATOM 951 N N . THR A 1 123 ? 7.873 12.415 -20.328 1.00 54.44 123 THR A N 1
ATOM 952 C CA . THR A 1 123 ? 7.912 13.110 -19.025 1.00 54.44 123 THR A CA 1
ATOM 953 C C . THR A 1 123 ? 9.319 13.255 -18.456 1.00 54.44 123 THR A C 1
ATOM 955 O O . THR A 1 123 ? 9.494 14.032 -17.524 1.00 54.44 123 THR A O 1
ATOM 958 N N . LEU A 1 124 ? 10.311 12.555 -19.012 1.00 48.91 124 LEU A N 1
ATOM 959 C CA . LEU A 1 124 ? 11.716 12.741 -18.659 1.00 48.91 124 LEU A CA 1
ATOM 960 C C . LEU A 1 124 ? 12.413 13.472 -19.816 1.00 48.91 124 LEU A C 1
ATOM 962 O O . LEU A 1 124 ? 12.288 13.022 -20.958 1.00 48.91 124 LEU A O 1
ATOM 966 N N . PRO A 1 125 ? 13.080 14.613 -19.571 1.00 41.75 125 PRO A N 1
ATOM 967 C CA . PRO A 1 125 ? 13.921 15.229 -20.588 1.00 41.75 125 PRO A CA 1
ATOM 968 C C . PRO A 1 125 ? 15.096 14.289 -20.899 1.00 41.75 125 PRO A C 1
ATOM 970 O O . PRO A 1 125 ? 15.732 13.785 -19.973 1.00 41.75 125 PRO A O 1
ATOM 973 N N . LEU A 1 126 ? 15.328 14.039 -22.193 1.00 46.97 126 LEU A N 1
ATOM 974 C CA . LEU A 1 126 ? 16.525 13.358 -22.705 1.00 46.97 126 LEU A CA 1
ATOM 975 C C . LEU A 1 126 ? 17.786 14.187 -22.440 1.00 46.97 126 LEU A C 1
ATOM 977 O O . LEU A 1 126 ? 17.699 15.430 -22.582 1.00 46.97 126 LEU A O 1
#

pLDDT: mean 77.02, std 14.84, range [41.75, 94.62]